Protein AF-A0A5C1H7I7-F1 (afdb_monomer_lite)

Sequence (59 aa):
MNLITNILLFKYYLTNKQELKKKKKINLKTNQYNYIVKFWKYSRFLGLISFKGELIWKY

Radius of gyration: 11.86 Å; chains: 1; bounding box: 34×19×28 Å

pLDDT: mean 74.49, std 14.25, range [34.5, 88.81]

Organism: NCBI:txid2544991

Secondary structure (DSSP, 8-state):
--HHHHHHHHHTTB-TTSPBPPHHHHT--HHHHHHHHHHHHHHHHTTSS-S-S------

Structure (mmCIF, N/CA/C/O backbone):
data_AF-A0A5C1H7I7-F1
#
_entry.id   AF-A0A5C1H7I7-F1
#
loop_
_atom_site.group_PDB
_atom_site.id
_atom_site.type_symbol
_atom_site.label_atom_id
_atom_site.label_alt_id
_atom_site.label_comp_id
_atom_site.label_asym_id
_atom_site.label_entity_id
_atom_site.label_seq_id
_atom_site.pdbx_PDB_ins_code
_atom_site.Cartn_x
_atom_site.Cartn_y
_atom_site.Cartn_z
_atom_site.occupancy
_atom_site.B_iso_or_equiv
_atom_site.auth_seq_id
_atom_site.auth_comp_id
_atom_site.auth_asym_id
_atom_site.auth_ato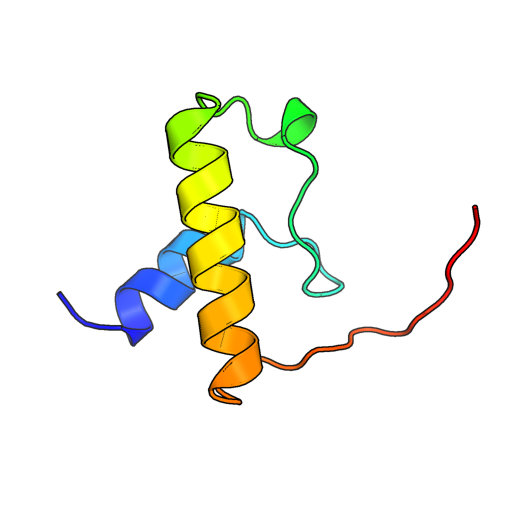m_id
_atom_site.pdbx_PDB_model_num
ATOM 1 N N . MET A 1 1 ? 18.386 6.848 6.627 1.00 50.66 1 MET A N 1
ATOM 2 C CA . MET A 1 1 ? 17.273 5.908 6.350 1.00 50.66 1 MET A CA 1
ATOM 3 C C . MET A 1 1 ? 17.054 5.896 4.845 1.00 50.66 1 MET A C 1
ATOM 5 O O . MET A 1 1 ? 16.761 6.945 4.290 1.00 50.66 1 MET A O 1
ATOM 9 N N . ASN A 1 2 ? 17.347 4.781 4.173 1.00 68.50 2 ASN A N 1
ATOM 10 C CA . ASN A 1 2 ? 17.455 4.741 2.712 1.00 68.50 2 ASN A CA 1
ATOM 11 C C . ASN A 1 2 ? 16.060 4.665 2.065 1.00 68.50 2 ASN A C 1
ATOM 13 O O . ASN A 1 2 ? 15.168 3.978 2.565 1.00 68.50 2 ASN A O 1
ATOM 17 N N . LEU A 1 3 ? 15.852 5.361 0.947 1.00 63.31 3 LEU A N 1
ATOM 18 C CA . LEU A 1 3 ? 14.550 5.388 0.266 1.00 63.31 3 LEU A CA 1
ATOM 19 C C . LEU A 1 3 ? 14.106 3.974 -0.160 1.00 63.31 3 LEU A C 1
ATOM 21 O O . LEU A 1 3 ? 12.937 3.615 -0.048 1.00 63.31 3 LEU A O 1
ATOM 25 N N . ILE A 1 4 ? 15.075 3.144 -0.554 1.00 68.06 4 ILE A N 1
ATOM 26 C CA . ILE A 1 4 ? 14.891 1.744 -0.956 1.00 68.06 4 ILE A CA 1
ATOM 27 C C . ILE A 1 4 ? 14.389 0.883 0.214 1.00 68.06 4 ILE A C 1
ATOM 29 O O . ILE A 1 4 ? 13.462 0.093 0.039 1.00 68.06 4 ILE A O 1
ATOM 33 N N . THR A 1 5 ? 14.936 1.060 1.423 1.00 72.38 5 THR A N 1
ATOM 34 C CA . THR A 1 5 ? 14.482 0.320 2.612 1.00 72.38 5 THR A CA 1
ATOM 35 C C . THR A 1 5 ? 13.055 0.700 3.002 1.00 72.38 5 THR A C 1
ATOM 37 O O . THR A 1 5 ? 12.271 -0.170 3.380 1.00 72.38 5 THR A O 1
ATOM 40 N N . ASN A 1 6 ? 12.674 1.968 2.819 1.00 72.56 6 ASN A N 1
ATOM 41 C CA . ASN A 1 6 ? 11.292 2.409 3.005 1.00 72.56 6 ASN A CA 1
ATOM 42 C C . ASN A 1 6 ? 10.344 1.790 1.971 1.00 72.56 6 ASN A C 1
ATOM 44 O O . ASN A 1 6 ? 9.285 1.288 2.341 1.00 72.56 6 ASN A O 1
ATOM 48 N N . ILE A 1 7 ? 10.719 1.762 0.689 1.00 72.38 7 ILE A N 1
ATOM 49 C CA . ILE A 1 7 ? 9.907 1.126 -0.363 1.00 72.38 7 ILE A CA 1
ATOM 50 C C . ILE A 1 7 ? 9.667 -0.356 -0.046 1.00 72.38 7 ILE A C 1
ATOM 52 O O . ILE A 1 7 ? 8.541 -0.834 -0.189 1.00 72.38 7 ILE A O 1
ATOM 56 N N . LEU A 1 8 ? 10.687 -1.070 0.441 1.00 74.69 8 LEU A N 1
ATOM 57 C CA . LEU A 1 8 ? 10.567 -2.478 0.827 1.00 74.69 8 LEU A CA 1
ATOM 58 C C . LEU A 1 8 ? 9.574 -2.686 1.980 1.00 74.69 8 LEU A C 1
ATOM 60 O O . LEU A 1 8 ? 8.714 -3.561 1.895 1.00 74.69 8 LEU A O 1
ATOM 64 N N . LEU A 1 9 ? 9.639 -1.844 3.014 1.00 75.69 9 LEU A N 1
ATOM 65 C CA . LEU A 1 9 ? 8.694 -1.858 4.136 1.00 75.69 9 LEU A CA 1
ATOM 66 C C . LEU A 1 9 ? 7.263 -1.552 3.679 1.00 75.69 9 LEU A C 1
ATOM 68 O O . LEU A 1 9 ? 6.312 -2.215 4.096 1.00 75.69 9 LEU A O 1
ATOM 72 N N . PHE A 1 10 ? 7.095 -0.578 2.781 1.00 75.38 10 PHE A N 1
ATOM 73 C CA . PHE A 1 10 ? 5.774 -0.187 2.298 1.00 75.38 10 PHE A CA 1
ATOM 74 C C . PHE A 1 10 ? 5.199 -1.133 1.237 1.00 75.38 10 PHE A C 1
ATOM 76 O O . PHE A 1 10 ? 3.984 -1.119 1.020 1.00 75.38 10 PHE A O 1
ATOM 83 N N . LYS A 1 11 ? 6.018 -2.002 0.627 1.00 76.69 11 LYS A N 1
ATOM 84 C CA . LYS A 1 11 ? 5.577 -3.039 -0.321 1.00 76.69 11 LYS A CA 1
ATOM 85 C C . LYS A 1 11 ? 4.565 -3.999 0.307 1.00 76.69 11 LYS A C 1
ATOM 87 O O . LYS A 1 11 ? 3.645 -4.431 -0.379 1.00 76.69 11 LYS A O 1
ATOM 92 N N . TYR A 1 12 ? 4.656 -4.264 1.613 1.00 81.06 12 TYR A N 1
ATOM 93 C CA . TYR A 1 12 ? 3.676 -5.085 2.340 1.00 81.06 12 TYR A CA 1
ATOM 94 C C . TYR A 1 12 ? 2.243 -4.526 2.260 1.00 81.06 12 TYR A C 1
ATOM 96 O O . TYR A 1 12 ? 1.258 -5.273 2.281 1.00 81.06 12 TYR A O 1
ATOM 104 N N . TYR A 1 13 ? 2.114 -3.205 2.128 1.00 79.88 13 TYR A N 1
ATOM 105 C CA . TYR A 1 13 ? 0.833 -2.513 2.020 1.00 79.88 13 TYR A CA 1
ATOM 106 C C . TYR A 1 13 ? 0.299 -2.435 0.595 1.00 79.88 13 TYR A C 1
ATOM 108 O O . TYR A 1 13 ? -0.822 -1.963 0.397 1.00 79.88 13 TYR A O 1
ATOM 116 N N . LEU A 1 14 ? 1.051 -2.929 -0.384 1.00 79.38 14 LEU A N 1
ATOM 117 C CA . LEU A 1 14 ? 0.547 -3.131 -1.727 1.00 79.38 14 LEU A CA 1
ATOM 118 C C . LEU A 1 14 ? -0.134 -4.489 -1.877 1.00 79.38 14 LEU A C 1
ATOM 120 O O . LEU A 1 14 ? 0.139 -5.463 -1.177 1.00 79.38 14 LEU A O 1
ATOM 124 N N . THR A 1 15 ? -1.046 -4.539 -2.831 1.00 79.69 15 THR A N 1
ATOM 125 C CA . THR A 1 15 ? -1.583 -5.759 -3.421 1.00 79.69 15 THR A CA 1
ATOM 126 C C . THR A 1 15 ? -0.650 -6.263 -4.523 1.00 79.69 15 THR A C 1
ATOM 128 O O . THR A 1 15 ? 0.230 -5.540 -4.993 1.00 79.69 15 THR A O 1
ATOM 131 N N . ASN A 1 16 ? -0.895 -7.482 -5.007 1.00 74.25 16 ASN A N 1
ATOM 132 C CA . ASN A 1 16 ? -0.152 -8.057 -6.135 1.00 74.25 16 ASN A CA 1
ATOM 133 C C . ASN A 1 16 ? -0.263 -7.209 -7.418 1.00 74.25 16 ASN A C 1
ATOM 135 O O . ASN A 1 16 ? 0.606 -7.286 -8.276 1.00 74.25 16 ASN A O 1
ATOM 139 N N . LYS A 1 17 ? -1.291 -6.353 -7.523 1.00 73.69 17 LYS A N 1
ATOM 140 C CA . LYS A 1 17 ? -1.487 -5.406 -8.632 1.00 73.69 17 LYS A CA 1
ATOM 141 C C . LYS A 1 17 ? -0.739 -4.078 -8.456 1.00 73.69 17 LYS A C 1
ATOM 143 O O . LYS A 1 17 ? -0.989 -3.131 -9.192 1.00 73.69 17 LYS A O 1
ATOM 148 N N . GLN A 1 18 ? 0.147 -3.981 -7.462 1.00 74.44 18 GLN A N 1
ATOM 149 C CA . GLN A 1 18 ? 0.826 -2.741 -7.068 1.00 74.44 18 GLN A CA 1
ATOM 150 C C . GLN A 1 18 ? -0.136 -1.617 -6.645 1.00 74.44 18 GLN A C 1
ATOM 152 O O . GLN A 1 18 ? 0.226 -0.441 -6.653 1.00 74.44 18 GLN A O 1
ATOM 157 N N . GLU A 1 19 ? -1.359 -1.963 -6.235 1.00 79.44 19 GLU A N 1
ATOM 158 C CA . GLU A 1 19 ? -2.322 -1.025 -5.655 1.00 79.44 19 GLU A CA 1
ATOM 159 C C . GLU A 1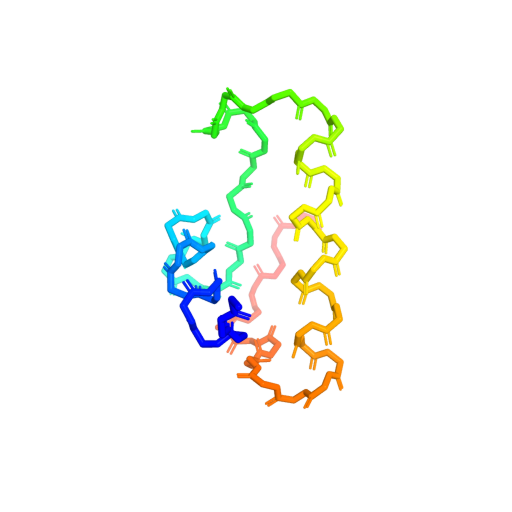 19 ? -2.234 -1.028 -4.136 1.00 79.44 19 GLU A C 1
ATOM 161 O O . GLU A 1 19 ? -2.018 -2.076 -3.528 1.00 79.44 19 GLU A O 1
ATOM 166 N N . LEU A 1 20 ? -2.473 0.119 -3.506 1.00 82.56 20 LEU A N 1
ATOM 167 C CA . LEU A 1 20 ? -2.535 0.202 -2.052 1.00 82.56 20 LEU A CA 1
ATOM 168 C C . LEU A 1 20 ? -3.703 -0.638 -1.516 1.00 82.56 20 LEU A C 1
ATOM 170 O O . LEU A 1 20 ? -4.845 -0.489 -1.956 1.00 82.56 20 LEU A O 1
ATOM 174 N N . LYS A 1 21 ? -3.444 -1.501 -0.532 1.00 85.62 21 LYS A N 1
ATOM 175 C CA . LYS A 1 21 ? -4.499 -2.234 0.177 1.00 85.62 21 LYS A CA 1
ATOM 176 C C . LYS A 1 21 ? -5.477 -1.230 0.809 1.00 85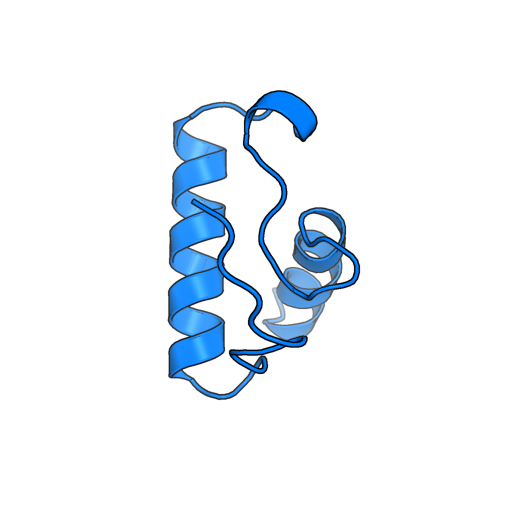.62 21 LYS A C 1
ATOM 178 O O . LYS A 1 21 ? -5.088 -0.179 1.311 1.00 85.62 21 LYS A O 1
ATOM 183 N N . LYS A 1 22 ? -6.773 -1.559 0.819 1.00 83.19 22 LYS A N 1
ATOM 184 C CA . LYS A 1 22 ? -7.787 -0.720 1.484 1.00 83.19 22 LYS A CA 1
ATOM 185 C C . LYS A 1 22 ? -7.451 -0.595 2.971 1.00 83.19 22 LYS A C 1
ATOM 187 O O . LYS A 1 22 ? -7.168 -1.611 3.600 1.00 83.19 22 LYS A O 1
ATOM 192 N N . LYS A 1 23 ? -7.595 0.599 3.558 1.00 79.75 23 LYS A N 1
ATOM 193 C CA . LYS A 1 23 ? -7.365 0.859 4.997 1.00 79.75 23 LYS A CA 1
ATOM 194 C C . LYS A 1 23 ? -7.966 -0.210 5.922 1.00 79.75 23 LYS A C 1
ATOM 196 O O . LYS A 1 23 ? -7.297 -0.651 6.850 1.00 79.75 23 LYS A O 1
ATOM 201 N N . LYS A 1 24 ? -9.186 -0.678 5.616 1.00 78.56 24 LYS A N 1
ATOM 202 C CA . LYS A 1 24 ? -9.883 -1.747 6.359 1.00 78.56 24 LYS A CA 1
ATOM 203 C C . LYS A 1 24 ? -9.063 -3.043 6.489 1.00 78.56 24 LYS A C 1
ATOM 205 O O . LYS A 1 24 ? -9.164 -3.707 7.506 1.00 78.56 24 LYS A O 1
ATOM 210 N N . LYS A 1 25 ? -8.242 -3.392 5.489 1.00 81.38 25 LYS A N 1
ATOM 211 C CA . LYS A 1 25 ? -7.380 -4.590 5.499 1.00 81.38 25 LYS A CA 1
ATOM 212 C C . LYS A 1 25 ? -6.056 -4.397 6.244 1.00 81.38 25 LYS A C 1
ATOM 214 O O . LYS A 1 25 ? -5.392 -5.383 6.525 1.00 81.38 25 LYS A O 1
ATOM 219 N N . ILE A 1 26 ? -5.641 -3.155 6.499 1.00 78.00 26 ILE A N 1
ATOM 220 C CA . ILE A 1 26 ? -4.306 -2.848 7.035 1.00 78.00 26 ILE A CA 1
ATOM 221 C C . ILE A 1 26 ? -4.350 -2.474 8.527 1.00 78.00 26 ILE A C 1
ATOM 223 O O . ILE A 1 26 ? -3.317 -2.417 9.176 1.00 78.00 26 ILE A O 1
ATOM 227 N N . ASN A 1 27 ? -5.537 -2.233 9.090 1.00 80.50 27 ASN A N 1
ATOM 228 C CA . ASN A 1 27 ? -5.723 -1.851 10.495 1.00 80.50 27 ASN A CA 1
ATOM 229 C C . ASN A 1 27 ? -4.755 -0.743 10.983 1.00 80.50 27 ASN A C 1
ATOM 231 O O . ASN A 1 27 ? -4.206 -0.804 12.079 1.00 80.50 27 ASN A O 1
ATOM 235 N N . LEU A 1 28 ? -4.518 0.272 10.142 1.00 82.81 28 LEU A N 1
ATOM 236 C CA . LEU A 1 28 ? -3.671 1.426 10.467 1.00 82.81 28 LEU A CA 1
ATOM 237 C C . LEU A 1 28 ? -4.498 2.624 10.934 1.00 82.81 28 LEU A C 1
ATOM 239 O O . LEU A 1 28 ? -5.613 2.868 10.451 1.00 82.81 28 LEU A O 1
ATOM 243 N N . LYS A 1 29 ? -3.891 3.455 11.790 1.00 87.88 29 LYS A N 1
ATOM 244 C CA . LYS A 1 29 ? -4.434 4.776 12.133 1.00 87.88 29 LYS A CA 1
ATOM 245 C C . LYS A 1 29 ? -4.570 5.630 10.868 1.00 87.88 29 LYS A C 1
ATOM 247 O O . LYS A 1 29 ? -3.745 5.558 9.957 1.00 87.88 29 LYS A O 1
ATOM 252 N N . THR A 1 30 ? -5.595 6.482 10.820 1.00 85.88 30 THR A N 1
ATOM 253 C CA . THR A 1 30 ? -5.899 7.328 9.648 1.00 85.88 30 THR A CA 1
ATOM 254 C C . THR A 1 30 ? -4.697 8.159 9.195 1.00 85.88 30 THR A C 1
ATOM 256 O O . THR A 1 30 ? -4.397 8.196 8.005 1.00 85.88 30 THR A O 1
ATOM 259 N N . ASN A 1 31 ? -3.968 8.757 10.140 1.00 87.25 31 ASN A N 1
ATOM 260 C CA . ASN A 1 31 ? 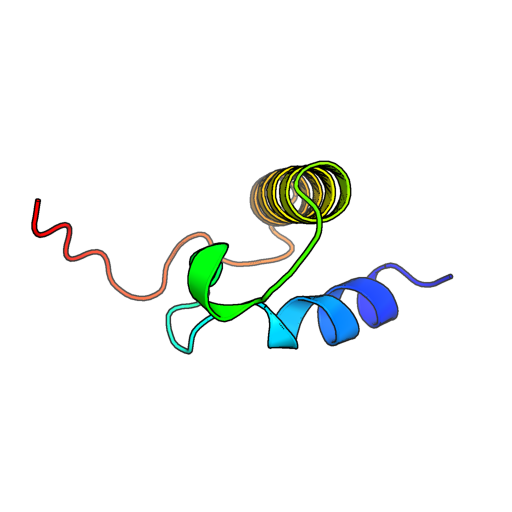-2.820 9.617 9.841 1.00 87.25 31 ASN A CA 1
ATOM 261 C C . ASN A 1 31 ? -1.673 8.838 9.183 1.00 87.25 31 ASN A C 1
ATOM 263 O O . ASN A 1 31 ? -1.101 9.294 8.196 1.00 87.25 31 ASN A O 1
ATOM 267 N N . GLN A 1 32 ? -1.390 7.631 9.681 1.00 85.38 32 GLN A N 1
ATOM 268 C CA . GLN A 1 32 ? -0.362 6.752 9.120 1.00 85.38 32 GLN A CA 1
ATOM 269 C C . GLN A 1 32 ? -0.748 6.284 7.716 1.00 85.38 32 GLN A C 1
ATOM 271 O O . GLN A 1 32 ? 0.062 6.337 6.797 1.00 85.38 32 GLN A O 1
ATOM 276 N N . TYR A 1 33 ? -2.009 5.895 7.521 1.00 86.88 33 TYR A N 1
ATOM 277 C CA . TYR A 1 33 ? -2.503 5.499 6.205 1.00 86.88 33 TYR A CA 1
ATOM 278 C C . TYR A 1 33 ? -2.398 6.644 5.184 1.00 86.88 33 TYR A C 1
ATOM 280 O O . TYR A 1 33 ? -1.921 6.438 4.071 1.00 86.88 33 TYR A O 1
ATOM 288 N N . ASN A 1 34 ? -2.766 7.868 5.571 1.00 88.50 34 ASN A N 1
ATOM 289 C CA . ASN A 1 34 ? -2.657 9.042 4.702 1.00 88.50 34 ASN A CA 1
ATOM 290 C C . ASN A 1 34 ? -1.204 9.364 4.326 1.00 88.50 34 ASN A C 1
ATOM 292 O O . ASN A 1 34 ? -0.941 9.748 3.186 1.00 88.50 34 ASN A O 1
ATOM 296 N N . TYR A 1 35 ? -0.260 9.181 5.253 1.00 88.81 35 TYR A N 1
ATOM 297 C CA . TYR A 1 35 ? 1.167 9.319 4.963 1.00 88.81 35 TYR A CA 1
ATOM 298 C C . TYR A 1 35 ? 1.624 8.307 3.906 1.00 88.81 35 TYR A C 1
ATOM 300 O O . TYR A 1 35 ? 2.238 8.690 2.913 1.00 88.81 35 TYR A O 1
ATOM 308 N N . ILE A 1 36 ? 1.245 7.037 4.067 1.00 85.19 36 ILE A N 1
ATOM 309 C CA . ILE A 1 36 ? 1.570 5.962 3.120 1.00 85.19 36 ILE A CA 1
ATOM 310 C C . ILE A 1 36 ? 0.993 6.272 1.734 1.00 85.19 36 ILE A C 1
ATOM 312 O O . ILE A 1 36 ? 1.697 6.161 0.735 1.00 85.19 36 ILE A O 1
ATOM 316 N N . VAL A 1 37 ? -0.259 6.734 1.658 1.00 86.19 37 VAL A N 1
ATOM 317 C CA . VAL A 1 37 ? -0.885 7.150 0.392 1.00 86.19 37 VAL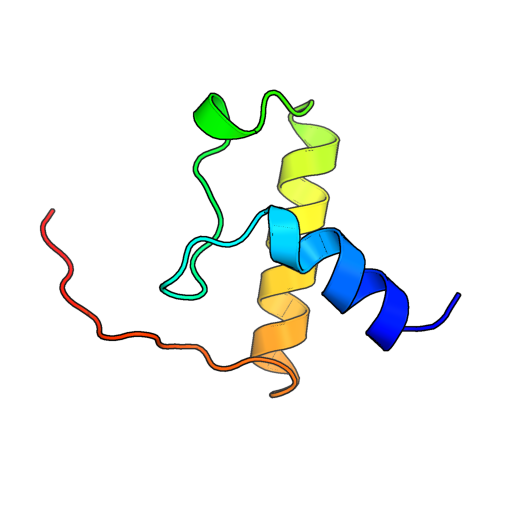 A CA 1
ATOM 318 C C . VAL A 1 37 ? -0.088 8.267 -0.286 1.00 86.19 37 VAL A C 1
ATOM 320 O O . VAL A 1 37 ? 0.159 8.192 -1.490 1.00 86.19 37 VAL A O 1
ATOM 323 N N . LYS A 1 38 ? 0.328 9.298 0.463 1.00 88.62 38 LYS A N 1
ATOM 324 C CA . LYS A 1 38 ? 1.150 10.392 -0.080 1.00 88.62 38 LYS A CA 1
ATOM 325 C C . LYS A 1 38 ? 2.498 9.871 -0.574 1.00 88.62 38 LYS A C 1
ATOM 327 O O . LYS A 1 38 ? 2.855 10.141 -1.716 1.00 88.62 38 LYS A O 1
ATOM 332 N N . PHE A 1 39 ? 3.199 9.078 0.234 1.00 86.62 39 PHE A N 1
ATOM 333 C CA . PHE A 1 39 ? 4.483 8.474 -0.126 1.00 86.62 39 PHE A CA 1
ATOM 334 C C . PHE A 1 39 ? 4.400 7.668 -1.432 1.00 86.62 39 PHE A C 1
ATOM 336 O O . PHE A 1 39 ? 5.241 7.821 -2.317 1.00 86.62 39 PHE A O 1
ATOM 343 N N . TRP A 1 40 ? 3.344 6.867 -1.594 1.00 83.94 40 TRP A N 1
ATOM 344 C CA . TRP A 1 40 ? 3.105 6.082 -2.804 1.00 83.94 40 TRP A CA 1
ATOM 345 C C . TRP A 1 40 ? 2.811 6.938 -4.036 1.00 83.94 40 TRP A C 1
ATOM 347 O O . TRP A 1 40 ? 3.323 6.645 -5.115 1.00 83.94 40 TRP A O 1
ATOM 357 N N . LYS A 1 41 ? 2.032 8.016 -3.886 1.00 84.94 41 LYS A N 1
ATOM 358 C CA . LYS A 1 41 ? 1.801 8.981 -4.973 1.00 84.94 41 LYS A CA 1
ATOM 359 C C . LYS A 1 41 ? 3.103 9.643 -5.421 1.00 84.94 41 LYS A C 1
ATOM 361 O O . LYS A 1 41 ? 3.373 9.671 -6.616 1.00 84.94 41 LYS A O 1
ATOM 366 N N . TYR A 1 42 ? 3.920 10.108 -4.476 1.00 87.50 42 TYR A N 1
ATOM 367 C CA . TYR A 1 42 ? 5.222 10.706 -4.779 1.00 87.50 42 TYR A CA 1
ATOM 368 C C . TYR A 1 42 ? 6.174 9.708 -5.440 1.00 87.50 42 TYR A C 1
ATOM 370 O O . TYR A 1 42 ? 6.808 10.039 -6.433 1.00 87.50 42 TYR A O 1
ATOM 378 N N . SER A 1 43 ? 6.229 8.469 -4.952 1.00 81.62 43 SER A N 1
ATOM 379 C CA . SER A 1 43 ? 7.108 7.440 -5.522 1.00 81.62 43 SER A CA 1
ATOM 380 C C . SER A 1 43 ? 6.728 7.079 -6.961 1.00 81.62 43 SER A C 1
ATOM 382 O O . SER A 1 43 ? 7.607 6.883 -7.795 1.00 81.62 43 SER A O 1
ATOM 384 N N . ARG A 1 44 ? 5.426 7.041 -7.279 1.00 82.00 44 ARG A N 1
ATOM 385 C CA . ARG A 1 44 ? 4.946 6.860 -8.658 1.00 82.00 44 ARG A CA 1
ATOM 386 C C . ARG A 1 44 ? 5.254 8.067 -9.537 1.00 82.00 44 ARG A C 1
ATOM 388 O O . ARG A 1 44 ? 5.708 7.894 -10.660 1.00 82.00 44 ARG A O 1
ATOM 395 N N . PHE A 1 45 ? 5.045 9.277 -9.020 1.00 85.25 45 PHE A N 1
ATOM 396 C CA . PHE A 1 45 ? 5.367 10.512 -9.737 1.00 85.25 45 PHE A CA 1
ATOM 397 C C . PHE A 1 45 ? 6.856 10.600 -10.098 1.00 85.25 45 PHE A C 1
ATOM 399 O O . PHE A 1 45 ? 7.198 10.990 -11.205 1.00 85.25 45 PHE A O 1
ATOM 406 N N . LEU A 1 46 ? 7.734 10.162 -9.194 1.00 83.19 46 LEU A N 1
ATOM 407 C CA . LEU A 1 46 ? 9.179 10.090 -9.417 1.00 83.19 46 LEU A CA 1
ATOM 408 C C . LEU A 1 46 ? 9.609 8.947 -10.355 1.00 83.19 46 LEU A C 1
ATOM 410 O O . LEU A 1 46 ? 10.801 8.768 -10.577 1.00 83.19 46 LEU A O 1
ATOM 414 N N . GLY A 1 47 ? 8.676 8.135 -10.865 1.00 80.56 47 GLY A N 1
ATOM 415 C CA . GLY A 1 47 ? 8.985 6.999 -11.739 1.00 80.56 47 GLY A CA 1
ATOM 416 C C . GLY A 1 47 ? 9.665 5.822 -11.033 1.00 80.56 47 GLY A C 1
ATOM 417 O O . GLY A 1 47 ? 10.059 4.861 -11.685 1.00 80.56 47 GLY A O 1
ATOM 418 N N . LEU A 1 48 ? 9.774 5.855 -9.701 1.00 78.75 48 LEU A N 1
ATOM 419 C CA . LEU A 1 48 ? 10.395 4.783 -8.918 1.00 78.75 48 LEU A CA 1
ATOM 420 C C . LEU A 1 48 ? 9.539 3.515 -8.909 1.00 78.75 48 LEU A C 1
ATOM 422 O O . LEU A 1 48 ? 10.045 2.423 -8.655 1.00 78.75 48 LEU A O 1
ATOM 426 N N . ILE A 1 49 ? 8.226 3.663 -9.119 1.00 74.56 49 ILE A N 1
ATOM 427 C CA . ILE A 1 49 ? 7.268 2.561 -9.083 1.00 74.56 49 ILE A CA 1
ATOM 428 C C . ILE A 1 49 ? 6.226 2.762 -10.177 1.00 74.56 49 ILE A C 1
ATOM 430 O O . ILE A 1 49 ? 5.709 3.865 -10.355 1.00 74.56 49 ILE A O 1
ATOM 434 N N . SER A 1 50 ? 5.910 1.687 -10.899 1.00 70.44 50 SER A N 1
ATOM 435 C CA . SER A 1 50 ? 4.965 1.737 -12.010 1.00 70.44 50 SER A CA 1
ATOM 436 C C . SER A 1 50 ? 3.560 2.125 -11.543 1.00 70.44 50 SER A C 1
ATOM 438 O O . SER A 1 50 ? 3.093 1.749 -10.463 1.00 70.44 50 SER A O 1
ATOM 440 N N . PHE A 1 51 ? 2.854 2.875 -12.388 1.00 69.50 51 PHE A N 1
ATOM 441 C CA . PHE A 1 51 ? 1.459 3.236 -12.151 1.00 69.50 51 PHE A CA 1
ATOM 442 C C . PHE A 1 51 ? 0.497 2.044 -12.298 1.00 69.50 51 PHE A C 1
ATOM 444 O O . PHE A 1 51 ? -0.643 2.157 -11.845 1.00 69.50 51 PHE A O 1
ATOM 451 N N . LYS A 1 52 ? 0.916 0.927 -12.919 1.00 60.59 52 LYS A N 1
ATOM 452 C CA . LYS A 1 52 ? -0.018 -0.063 -13.473 1.00 60.59 52 LYS A CA 1
ATOM 453 C C . LYS A 1 52 ? 0.484 -1.515 -13.373 1.00 60.59 52 LYS A C 1
ATOM 455 O O . LYS A 1 52 ? 1.388 -1.913 -14.100 1.00 60.59 52 LYS A O 1
ATOM 460 N N . GLY A 1 53 ? -0.165 -2.309 -12.517 1.00 52.97 53 GLY A N 1
ATOM 461 C CA . GLY A 1 53 ? -0.674 -3.632 -12.901 1.00 52.97 53 GLY A CA 1
ATOM 462 C C . GLY A 1 53 ? -2.057 -3.434 -13.539 1.00 52.97 53 GLY A C 1
ATOM 463 O O . GLY A 1 53 ? -2.734 -2.466 -13.203 1.00 52.97 53 GLY A O 1
ATOM 464 N N . GLU A 1 54 ? -2.434 -4.257 -14.515 1.00 38.38 54 GLU A N 1
ATOM 465 C CA . GLU A 1 54 ? -3.544 -4.034 -15.458 1.00 38.38 54 GLU A CA 1
ATOM 466 C C . GLU A 1 54 ? -4.808 -3.369 -14.881 1.00 38.38 54 GLU A C 1
ATOM 468 O O . GLU A 1 54 ? -5.447 -3.845 -13.939 1.00 38.38 54 GLU A O 1
ATOM 473 N N . LEU A 1 55 ? -5.174 -2.258 -15.526 1.00 48.00 55 LEU A N 1
ATOM 474 C CA . LEU A 1 55 ? -6.403 -1.506 -15.308 1.00 48.00 55 LEU A CA 1
ATOM 475 C C . LEU A 1 55 ? -7.606 -2.328 -15.782 1.00 48.00 55 LEU A C 1
ATOM 477 O O . LEU A 1 55 ? -7.860 -2.401 -16.979 1.00 48.00 55 LEU A O 1
ATOM 481 N N . ILE A 1 56 ? -8.392 -2.848 -14.844 1.00 34.50 56 ILE A N 1
ATOM 482 C CA . ILE A 1 56 ? -9.831 -3.026 -15.046 1.00 34.50 56 ILE A CA 1
ATOM 483 C C . ILE A 1 56 ? -10.507 -2.307 -13.884 1.00 34.50 56 ILE A C 1
ATOM 485 O O . ILE A 1 56 ? -10.646 -2.855 -12.789 1.00 34.50 56 ILE A O 1
ATOM 489 N N . TRP A 1 57 ? -10.894 -1.054 -14.117 1.00 39.88 57 TRP A N 1
ATOM 490 C CA . TRP A 1 57 ? -11.896 -0.403 -13.286 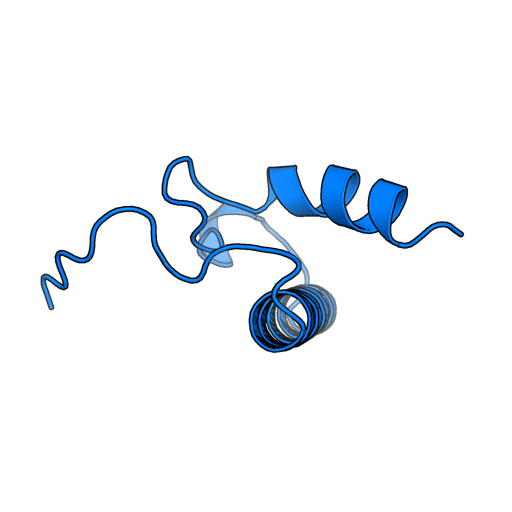1.00 39.88 57 TRP A CA 1
ATOM 491 C C . TRP A 1 57 ? -13.216 -1.150 -13.508 1.00 39.88 57 TRP A C 1
ATOM 493 O O . TRP A 1 57 ? -13.777 -1.109 -14.598 1.00 39.88 57 TRP A O 1
ATOM 503 N N . LYS A 1 58 ? -13.696 -1.863 -12.490 1.00 38.50 58 LYS A N 1
ATOM 504 C CA . LYS A 1 58 ? -15.121 -2.178 -12.354 1.00 38.50 58 LYS A CA 1
ATOM 505 C C . LYS A 1 58 ? -15.631 -1.435 -11.129 1.00 38.50 58 LYS A C 1
ATOM 507 O O . LYS A 1 58 ? -15.573 -1.979 -10.029 1.00 38.50 58 LYS A O 1
ATOM 512 N N . TYR A 1 59 ? -16.056 -0.198 -11.343 1.00 38.25 59 TYR A N 1
ATOM 513 C CA . TYR A 1 59 ? -17.079 0.490 -10.563 1.00 38.25 59 TYR A CA 1
ATOM 514 C C . TYR A 1 59 ? -17.825 1.408 -11.516 1.00 38.25 59 TYR A C 1
ATOM 516 O O . TYR A 1 59 ? -17.128 2.182 -12.208 1.00 38.25 59 TYR A O 1
#

Foldseek 3Di:
DDPVVVCVVLVVQADPFRHGNDCVVVVDDPVVVVVSVVSSVVCCVVVVDPPGDDDDDDD